Protein AF-A0A920G131-F1 (afdb_monomer)

pLDDT: mean 75.9, std 9.15, range [56.84, 90.5]

Sequence (101 aa):
MYTLVLVLISFVLGILDAMILGEAALSQLFTFGNVFSLATLVPSLSVSVRRLHDIDKSGWWLLITLTGVGILLIIYWACLASDEDENRYGAPVPADPCHRP

Structure (mmCIF, N/CA/C/O backbone):
data_AF-A0A920G131-F1
#
_entry.id   AF-A0A920G131-F1
#
loop_
_atom_site.group_PDB
_atom_site.id
_atom_site.type_symbol
_atom_site.label_atom_id
_atom_site.label_alt_id
_atom_site.label_comp_id
_atom_site.label_asym_id
_atom_site.label_entity_id
_atom_site.label_seq_id
_atom_site.pdbx_PDB_ins_code
_atom_site.Cartn_x
_atom_site.Cartn_y
_atom_site.Cartn_z
_atom_site.occupancy
_atom_site.B_iso_or_equiv
_atom_site.auth_seq_id
_atom_site.auth_comp_id
_atom_site.auth_asym_id
_atom_site.auth_atom_id
_atom_site.pdbx_PDB_model_num
ATOM 1 N N . MET A 1 1 ? -7.954 8.120 -1.318 1.00 66.19 1 MET A N 1
ATOM 2 C CA . MET A 1 1 ? -7.170 9.295 -1.774 1.00 66.19 1 MET A CA 1
ATOM 3 C C . MET A 1 1 ? -5.667 9.033 -1.773 1.00 66.19 1 MET A C 1
ATOM 5 O O . MET A 1 1 ? -5.075 9.149 -2.833 1.00 66.19 1 MET A O 1
ATOM 9 N N . TYR A 1 2 ? -5.059 8.618 -0.654 1.00 78.44 2 TYR A N 1
ATOM 10 C CA . TYR A 1 2 ? -3.620 8.296 -0.576 1.00 78.44 2 TYR A CA 1
ATOM 11 C C . TYR A 1 2 ? -3.155 7.227 -1.591 1.00 78.44 2 TYR A C 1
ATOM 13 O O . TYR A 1 2 ? -2.171 7.436 -2.290 1.00 78.44 2 TYR A O 1
ATOM 21 N N . THR A 1 3 ? -3.907 6.134 -1.761 1.00 77.56 3 THR A N 1
ATOM 22 C CA . THR A 1 3 ? -3.583 5.050 -2.713 1.00 77.56 3 THR A CA 1
ATOM 23 C C . THR A 1 3 ? -3.565 5.501 -4.175 1.00 77.56 3 THR A C 1
ATOM 25 O O . THR A 1 3 ? -2.693 5.096 -4.931 1.00 77.56 3 THR A O 1
ATOM 28 N N . LEU A 1 4 ? -4.489 6.381 -4.566 1.00 82.12 4 LEU A N 1
ATOM 29 C CA . LEU A 1 4 ? -4.559 6.934 -5.922 1.00 82.12 4 LEU A CA 1
ATOM 30 C C . LEU A 1 4 ? -3.324 7.783 -6.251 1.00 82.12 4 LEU A C 1
ATOM 32 O O . LEU A 1 4 ? -2.757 7.654 -7.331 1.00 82.12 4 LEU A O 1
ATOM 36 N N . VAL A 1 5 ? -2.877 8.606 -5.297 1.00 86.25 5 VAL A N 1
ATOM 37 C CA . VAL A 1 5 ? -1.656 9.412 -5.442 1.00 86.25 5 VAL A CA 1
ATOM 38 C C . VAL A 1 5 ? -0.427 8.514 -5.588 1.00 86.25 5 VAL A C 1
ATOM 40 O O . VAL A 1 5 ? 0.403 8.763 -6.459 1.00 86.25 5 VAL A O 1
ATOM 43 N N . LEU A 1 6 ? -0.332 7.439 -4.798 1.00 86.56 6 LEU A N 1
ATOM 44 C CA . LEU A 1 6 ? 0.758 6.470 -4.928 1.00 86.56 6 LEU A CA 1
ATOM 45 C C . LEU A 1 6 ? 0.781 5.798 -6.304 1.00 86.56 6 LEU A C 1
ATOM 47 O O . LEU A 1 6 ? 1.843 5.722 -6.908 1.00 86.56 6 LEU A O 1
ATOM 51 N N . VAL A 1 7 ? -0.376 5.373 -6.824 1.00 85.75 7 VAL A N 1
ATOM 52 C CA . VAL A 1 7 ? -0.474 4.739 -8.151 1.00 85.75 7 VAL A CA 1
ATOM 53 C C . VAL A 1 7 ? 0.014 5.678 -9.256 1.00 85.75 7 VAL A C 1
ATOM 55 O O . VAL A 1 7 ? 0.767 5.249 -10.128 1.00 85.75 7 VAL A O 1
ATOM 58 N N . LEU A 1 8 ? -0.360 6.961 -9.208 1.00 89.88 8 LEU A N 1
ATOM 59 C CA . LEU A 1 8 ? 0.106 7.948 -10.186 1.00 89.88 8 LEU A CA 1
ATOM 60 C C . LEU A 1 8 ? 1.625 8.151 -10.120 1.00 89.88 8 LEU A C 1
ATOM 62 O O . LEU A 1 8 ? 2.281 8.179 -11.159 1.00 89.88 8 LEU A O 1
ATOM 66 N N . ILE A 1 9 ? 2.195 8.253 -8.916 1.00 89.00 9 ILE A N 1
ATOM 67 C CA . ILE A 1 9 ? 3.645 8.409 -8.745 1.00 89.00 9 ILE A CA 1
ATOM 68 C C . ILE A 1 9 ? 4.385 7.154 -9.225 1.00 89.00 9 ILE A C 1
ATOM 70 O O . ILE A 1 9 ? 5.357 7.271 -9.966 1.00 89.00 9 ILE A O 1
ATOM 74 N N . SER A 1 10 ? 3.904 5.957 -8.876 1.00 87.38 10 SER A N 1
ATOM 75 C CA . SER A 1 10 ? 4.481 4.689 -9.335 1.00 87.38 10 SER A CA 1
ATOM 76 C C . SER A 1 10 ? 4.453 4.556 -10.858 1.00 87.38 10 SER A C 1
ATOM 78 O O . SER A 1 10 ? 5.419 4.072 -11.441 1.00 87.38 10 SER A O 1
ATOM 80 N N . PHE A 1 11 ? 3.385 5.021 -11.511 1.00 89.38 11 PHE A N 1
ATOM 81 C CA . PHE A 1 11 ? 3.288 5.019 -12.970 1.00 89.38 11 PHE A CA 1
ATOM 82 C C . PHE A 1 11 ? 4.343 5.926 -13.619 1.00 89.38 11 PHE A C 1
ATOM 84 O O . PHE A 1 11 ? 5.030 5.511 -14.550 1.00 89.38 11 PHE A O 1
ATOM 91 N N . VAL A 1 12 ? 4.525 7.142 -13.091 1.00 90.50 12 VAL A N 1
ATOM 92 C CA . VAL A 1 12 ? 5.549 8.079 -13.580 1.00 90.50 12 VAL A CA 1
ATOM 93 C C . VAL A 1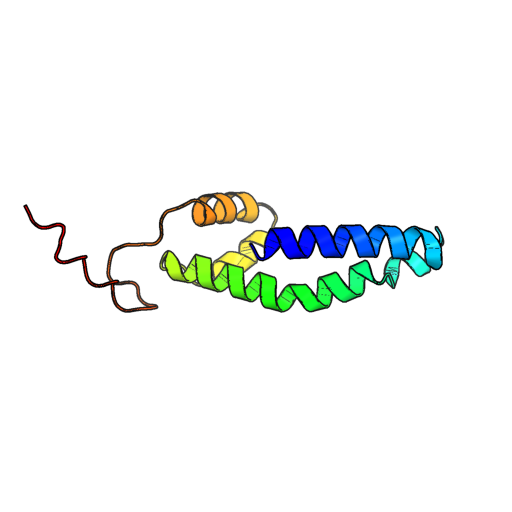 12 ? 6.958 7.529 -13.352 1.00 90.50 12 VAL A C 1
ATOM 95 O O . VAL A 1 12 ? 7.772 7.551 -14.272 1.00 90.50 12 VAL A O 1
ATOM 98 N N . LEU A 1 13 ? 7.242 6.997 -12.160 1.00 88.31 13 LEU A N 1
ATOM 99 C CA . LEU A 1 13 ? 8.541 6.395 -11.845 1.00 88.31 13 LEU A CA 1
ATOM 100 C C . LEU A 1 13 ? 8.858 5.205 -12.754 1.00 88.31 13 LEU A C 1
ATOM 102 O O . LEU A 1 13 ? 9.978 5.115 -13.240 1.00 88.31 13 LEU A O 1
ATOM 106 N N . GLY A 1 14 ? 7.870 4.358 -13.063 1.00 85.88 14 GLY A N 1
ATOM 107 C CA . GLY A 1 14 ? 8.049 3.234 -13.984 1.00 85.88 14 GLY A CA 1
ATOM 108 C C . GLY A 1 14 ? 8.427 3.667 -15.404 1.00 85.88 14 GLY A C 1
ATOM 109 O O . GLY A 1 14 ? 9.296 3.054 -16.020 1.00 85.88 14 GLY A O 1
ATOM 110 N N . ILE A 1 15 ? 7.834 4.755 -15.912 1.00 87.88 15 ILE A N 1
ATOM 111 C CA . ILE A 1 15 ? 8.216 5.327 -17.214 1.00 87.88 15 ILE A CA 1
ATOM 112 C 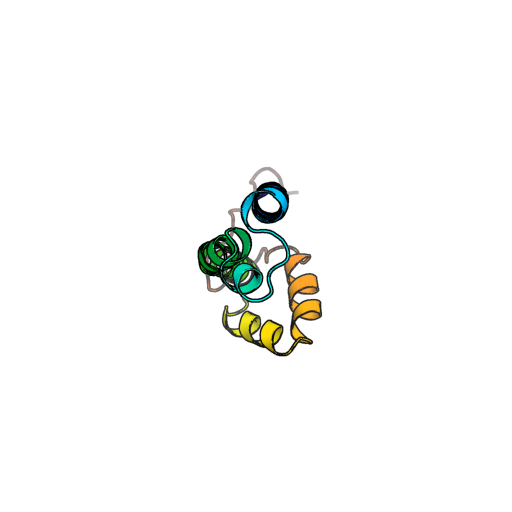C . ILE A 1 15 ? 9.651 5.867 -17.159 1.00 87.88 15 ILE A C 1
ATOM 114 O O . ILE A 1 15 ? 10.440 5.605 -18.064 1.00 87.88 15 ILE A O 1
ATOM 118 N N . LEU A 1 16 ? 10.008 6.596 -16.098 1.00 87.44 16 LEU A N 1
ATOM 119 C CA . LEU A 1 16 ? 11.354 7.153 -15.933 1.00 87.44 16 LEU A CA 1
ATOM 120 C C . LEU A 1 16 ? 12.421 6.058 -15.818 1.00 87.44 16 LEU A C 1
ATOM 122 O O . LEU A 1 16 ? 13.457 6.158 -16.473 1.00 87.44 16 LEU A O 1
ATOM 126 N N . ASP A 1 17 ? 12.158 5.003 -15.046 1.00 85.50 17 ASP A N 1
ATOM 127 C CA . ASP A 1 17 ? 13.050 3.849 -14.921 1.00 85.50 17 ASP A CA 1
ATOM 128 C C . ASP A 1 17 ? 13.260 3.170 -16.288 1.00 85.50 17 ASP A C 1
ATOM 130 O O . ASP A 1 17 ? 14.402 2.919 -16.680 1.00 85.50 17 ASP A O 1
ATOM 134 N N . ALA A 1 18 ? 12.190 2.965 -17.068 1.00 82.06 18 ALA A N 1
ATOM 135 C CA . ALA A 1 18 ? 12.278 2.377 -18.406 1.00 82.06 18 ALA A CA 1
ATOM 136 C C . ALA A 1 18 ? 13.070 3.248 -19.401 1.00 82.06 18 ALA A C 1
ATOM 138 O O . ALA A 1 18 ? 13.784 2.717 -20.251 1.00 82.06 18 ALA A O 1
ATOM 139 N N . MET A 1 19 ? 12.973 4.580 -19.299 1.00 84.25 19 MET A N 1
ATOM 140 C CA . MET A 1 19 ? 13.686 5.499 -20.196 1.00 84.25 19 MET A CA 1
ATOM 141 C C . MET A 1 19 ? 15.152 5.741 -19.808 1.00 84.25 19 MET A C 1
ATOM 143 O O . MET A 1 19 ? 15.966 6.006 -20.690 1.00 84.25 19 MET A O 1
ATOM 147 N N . ILE A 1 20 ? 15.496 5.688 -18.516 1.00 82.88 20 ILE A N 1
ATOM 148 C CA . ILE A 1 20 ? 16.818 6.096 -18.003 1.00 82.88 20 ILE A CA 1
ATOM 149 C C . ILE A 1 20 ? 17.724 4.894 -17.705 1.00 82.88 20 ILE A C 1
ATOM 151 O O . ILE A 1 20 ? 18.911 4.933 -18.025 1.00 82.88 20 ILE A O 1
ATOM 155 N N . LEU A 1 21 ? 17.195 3.846 -17.065 1.00 76.31 21 LEU A N 1
ATOM 156 C CA . LEU A 1 21 ? 17.997 2.768 -16.467 1.00 76.31 21 LEU A CA 1
ATOM 157 C C . LEU A 1 21 ? 18.144 1.527 -17.363 1.00 76.31 21 LEU A C 1
ATOM 159 O O . LEU A 1 21 ? 19.084 0.754 -17.165 1.00 76.31 21 LEU A O 1
ATOM 163 N N . GLY A 1 22 ? 17.269 1.351 -18.359 1.00 70.62 22 GLY A N 1
ATOM 164 C CA . GLY A 1 22 ? 17.304 0.227 -19.303 1.00 70.62 22 GLY A CA 1
ATOM 165 C C . GLY A 1 22 ? 17.082 -1.158 -18.664 1.00 70.62 22 GLY A C 1
ATOM 166 O O . GLY A 1 22 ? 17.037 -1.315 -17.447 1.00 70.62 22 GLY A O 1
ATOM 167 N N . GLU A 1 23 ? 16.960 -2.192 -19.500 1.00 72.06 23 GLU A N 1
ATOM 168 C CA . GLU A 1 23 ? 16.574 -3.572 -19.127 1.00 72.06 23 GLU A CA 1
ATOM 169 C C . GLU A 1 23 ? 17.725 -4.411 -18.513 1.00 72.06 23 GLU A C 1
ATOM 171 O O . GLU A 1 23 ? 17.788 -5.630 -18.678 1.00 72.06 23 GLU A O 1
ATOM 176 N N . ALA A 1 24 ? 18.698 -3.791 -17.841 1.00 73.94 24 ALA A N 1
ATOM 177 C CA . ALA A 1 24 ? 19.786 -4.545 -17.222 1.00 73.94 24 ALA A CA 1
ATOM 178 C C . ALA A 1 24 ? 19.327 -5.184 -15.896 1.00 73.94 24 ALA A C 1
ATOM 180 O O . ALA A 1 24 ? 18.757 -4.535 -15.023 1.00 73.94 24 ALA A O 1
ATOM 181 N N . ALA A 1 25 ? 19.641 -6.464 -15.682 1.00 67.12 25 ALA A N 1
ATOM 182 C CA . ALA A 1 25 ? 19.204 -7.186 -14.479 1.00 67.12 25 ALA A CA 1
ATOM 183 C C . ALA A 1 25 ? 19.690 -6.544 -13.158 1.00 67.12 25 ALA A C 1
ATOM 185 O O . ALA A 1 25 ? 19.012 -6.621 -12.137 1.00 67.12 25 ALA A O 1
ATOM 186 N N . LEU A 1 26 ? 20.853 -5.878 -13.169 1.00 69.19 26 LEU A N 1
ATOM 187 C CA . LEU A 1 26 ? 21.384 -5.168 -11.998 1.00 69.19 26 LEU A CA 1
ATOM 188 C C . LEU A 1 26 ? 20.706 -3.809 -11.760 1.00 69.19 26 LEU A C 1
ATOM 190 O O . LEU A 1 26 ? 20.610 -3.387 -10.607 1.00 69.19 26 LEU A O 1
ATOM 194 N N . SER A 1 27 ? 20.216 -3.133 -12.807 1.00 70.75 27 SER A N 1
ATOM 195 C CA . SER A 1 27 ? 19.506 -1.855 -12.657 1.00 70.75 27 SER A CA 1
ATOM 196 C C . SER A 1 27 ? 18.090 -2.051 -12.109 1.00 70.75 27 SER A C 1
ATOM 198 O O . SER A 1 27 ? 17.611 -1.190 -11.377 1.00 70.75 27 SER A O 1
ATOM 200 N N . GLN A 1 28 ? 17.468 -3.215 -12.342 1.00 70.12 28 GLN A N 1
ATOM 201 C CA . GLN A 1 28 ? 16.139 -3.560 -11.813 1.00 70.12 28 GLN A CA 1
ATOM 202 C C . GLN A 1 28 ? 16.049 -3.613 -10.279 1.00 70.12 28 GLN A C 1
ATOM 204 O O . GLN A 1 28 ? 14.970 -3.408 -9.723 1.00 70.12 28 GLN A O 1
ATOM 209 N N . LEU A 1 29 ? 17.156 -3.862 -9.572 1.00 71.38 29 LEU A N 1
ATOM 210 C CA . LEU A 1 29 ? 17.149 -3.895 -8.105 1.00 71.38 29 LEU A CA 1
ATOM 211 C C . LEU A 1 29 ? 17.173 -2.489 -7.483 1.00 71.38 29 LEU A C 1
ATOM 213 O O . LEU A 1 29 ? 16.557 -2.281 -6.438 1.00 71.38 29 LEU A O 1
ATOM 217 N N . PHE A 1 30 ? 17.817 -1.516 -8.134 1.00 75.31 30 PHE A N 1
ATOM 218 C CA . PHE A 1 30 ? 18.025 -0.152 -7.621 1.00 75.31 30 PHE A CA 1
ATOM 219 C C . PHE A 1 30 ? 17.197 0.911 -8.355 1.00 75.31 30 PHE A C 1
ATOM 221 O O . PHE A 1 30 ? 17.589 2.075 -8.428 1.00 75.31 30 PHE A O 1
ATOM 228 N N . THR A 1 31 ? 16.046 0.522 -8.895 1.00 83.12 31 THR A N 1
ATOM 229 C CA . THR A 1 31 ? 15.132 1.442 -9.575 1.00 83.12 31 THR A CA 1
ATOM 230 C C . THR A 1 31 ? 14.583 2.507 -8.631 1.00 83.12 31 THR A C 1
ATOM 232 O O . THR A 1 31 ? 14.436 2.290 -7.419 1.00 83.12 31 THR A O 1
ATOM 235 N N . PHE A 1 32 ? 14.226 3.666 -9.187 1.00 82.56 32 PHE A N 1
ATOM 236 C CA . PHE A 1 32 ? 13.591 4.727 -8.410 1.00 82.56 32 PHE A CA 1
ATOM 237 C C . PHE A 1 32 ? 12.252 4.256 -7.828 1.00 82.56 32 PHE A C 1
ATOM 239 O O . PHE A 1 32 ? 11.913 4.611 -6.695 1.00 82.56 32 PHE A O 1
ATOM 246 N N . GLY A 1 33 ? 11.530 3.393 -8.553 1.00 84.69 33 GLY A N 1
ATOM 247 C CA . GLY A 1 33 ? 10.319 2.738 -8.064 1.00 84.69 33 GLY A CA 1
ATOM 248 C C . GLY A 1 33 ? 10.525 1.932 -6.774 1.00 84.69 33 GLY A C 1
ATOM 249 O O . GLY A 1 33 ? 9.735 2.076 -5.838 1.00 84.69 33 GLY A O 1
ATOM 250 N N . ASN A 1 34 ? 11.599 1.142 -6.668 1.00 83.69 34 ASN A N 1
ATOM 251 C CA . ASN A 1 34 ? 11.859 0.333 -5.471 1.00 83.69 34 ASN A CA 1
ATOM 252 C C . ASN A 1 34 ? 12.155 1.210 -4.251 1.00 83.69 34 ASN A C 1
ATOM 254 O O . ASN A 1 34 ? 11.567 1.013 -3.187 1.00 83.69 34 ASN A O 1
ATOM 258 N N . VAL A 1 35 ? 13.012 2.222 -4.403 1.00 85.81 35 VAL A N 1
ATOM 259 C CA . VAL A 1 35 ? 13.340 3.152 -3.308 1.00 85.81 35 VAL A CA 1
ATOM 260 C C . VAL A 1 35 ? 12.087 3.889 -2.829 1.00 85.81 35 VAL A C 1
ATOM 262 O O . VAL A 1 35 ? 11.844 4.003 -1.624 1.00 85.81 35 VAL A O 1
ATOM 265 N N . PHE A 1 36 ? 11.246 4.333 -3.764 1.00 86.94 36 PHE A N 1
ATOM 266 C CA . PHE A 1 36 ? 9.968 4.961 -3.447 1.00 86.94 36 PHE A CA 1
ATOM 267 C C . PHE A 1 36 ? 9.001 4.003 -2.734 1.00 86.94 36 PHE A C 1
ATOM 269 O O . PHE A 1 36 ? 8.332 4.395 -1.773 1.00 86.94 36 PHE A O 1
ATOM 276 N N . SER A 1 37 ? 8.954 2.732 -3.140 1.00 84.31 37 SER A N 1
ATOM 277 C CA . SER A 1 37 ? 8.148 1.709 -2.467 1.00 84.31 37 SER A CA 1
ATOM 278 C C . SER A 1 37 ? 8.581 1.504 -1.013 1.00 84.31 37 SER A C 1
ATOM 280 O O . SER A 1 37 ? 7.729 1.359 -0.139 1.00 84.31 37 SER A O 1
ATOM 282 N N . LEU A 1 38 ? 9.886 1.526 -0.720 1.00 85.94 38 LEU A N 1
ATOM 283 C CA . LEU A 1 38 ? 10.378 1.426 0.658 1.00 85.94 38 LEU A CA 1
ATOM 284 C C . LEU A 1 38 ? 10.017 2.669 1.481 1.00 85.94 38 LEU A C 1
ATOM 286 O O . LEU A 1 38 ? 9.580 2.544 2.624 1.00 85.94 38 LEU A O 1
ATOM 290 N N . ALA A 1 39 ? 10.146 3.867 0.904 1.00 86.75 39 ALA A N 1
ATOM 291 C CA . ALA A 1 39 ? 9.780 5.109 1.586 1.00 86.75 39 ALA A CA 1
ATOM 292 C C . ALA A 1 39 ? 8.276 5.174 1.913 1.00 86.75 39 ALA A C 1
ATOM 294 O O . ALA A 1 39 ? 7.876 5.703 2.951 1.00 86.75 39 ALA A O 1
ATOM 295 N N . 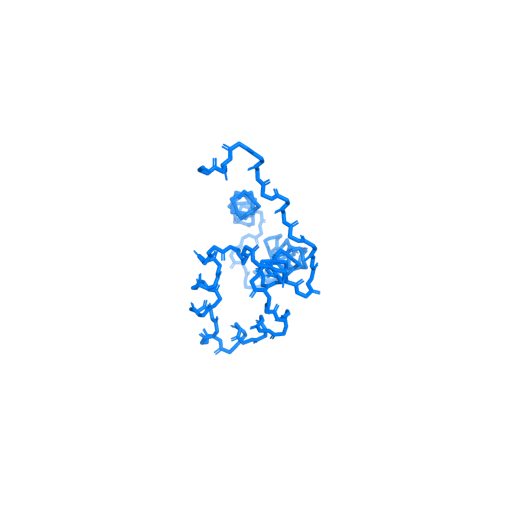THR A 1 40 ? 7.435 4.609 1.046 1.00 85.69 40 THR A N 1
ATOM 296 C CA . THR A 1 40 ? 5.974 4.585 1.217 1.00 85.69 40 THR A CA 1
ATOM 297 C C . THR A 1 40 ? 5.472 3.406 2.054 1.00 85.69 40 THR A C 1
ATOM 299 O O . THR A 1 40 ? 4.321 3.411 2.500 1.00 85.69 40 THR A O 1
ATOM 302 N N . LEU A 1 41 ? 6.336 2.436 2.366 1.00 85.81 41 LEU A N 1
ATOM 303 C CA . LEU A 1 41 ? 6.016 1.291 3.219 1.00 85.81 41 LEU A CA 1
ATOM 304 C C . LEU A 1 41 ? 5.576 1.724 4.627 1.00 85.81 41 LEU A C 1
ATOM 306 O O . LEU A 1 41 ? 4.557 1.271 5.137 1.00 85.81 41 LEU A O 1
ATOM 310 N N . VAL A 1 42 ? 6.303 2.650 5.254 1.00 87.62 42 VAL A N 1
ATOM 311 C CA . VAL A 1 42 ? 5.976 3.131 6.609 1.00 87.62 42 VAL A CA 1
ATOM 312 C C . VAL A 1 42 ? 4.613 3.843 6.661 1.00 87.62 42 VAL A C 1
ATOM 314 O O . VAL A 1 42 ? 3.775 3.464 7.484 1.00 87.62 42 VAL A O 1
ATOM 317 N N . PRO A 1 43 ? 4.326 4.843 5.802 1.00 83.62 43 PRO A N 1
ATOM 318 C CA . PRO A 1 43 ? 3.020 5.497 5.815 1.00 83.62 43 PRO A CA 1
ATOM 319 C C . PRO A 1 43 ? 1.869 4.571 5.392 1.00 83.62 43 PRO A C 1
ATOM 321 O O . PRO A 1 43 ? 0.784 4.684 5.960 1.00 83.62 43 PRO A O 1
ATOM 324 N N . SER A 1 44 ? 2.081 3.617 4.478 1.00 82.38 44 SER A N 1
ATOM 325 C CA . SER A 1 44 ? 1.041 2.641 4.111 1.00 82.38 44 SER A CA 1
ATOM 326 C C . SER A 1 44 ? 0.691 1.688 5.261 1.00 82.38 44 SER A C 1
ATOM 328 O O . SER A 1 44 ? -0.494 1.446 5.518 1.00 82.38 44 SER A O 1
ATOM 330 N N . LEU A 1 45 ? 1.688 1.225 6.022 1.00 84.62 45 LEU A N 1
ATOM 331 C CA . LEU A 1 45 ? 1.463 0.469 7.256 1.00 84.62 45 LEU A CA 1
ATOM 332 C C . LEU A 1 45 ? 0.725 1.312 8.303 1.00 84.62 45 LEU A C 1
ATOM 334 O O . LEU A 1 45 ? -0.250 0.842 8.882 1.00 84.62 45 LEU A O 1
ATOM 338 N N . SER A 1 46 ? 1.126 2.570 8.497 1.00 84.62 46 SER A N 1
ATOM 339 C CA . SER A 1 46 ? 0.490 3.487 9.455 1.00 84.62 46 SER A CA 1
ATOM 340 C C . SER A 1 46 ? -1.003 3.705 9.168 1.00 84.62 46 SER A C 1
ATOM 342 O O . SER A 1 46 ? -1.840 3.586 10.065 1.00 84.62 46 SER A O 1
ATOM 344 N N . VAL A 1 47 ? -1.369 3.943 7.901 1.00 83.81 47 VAL A N 1
ATOM 345 C CA . VAL A 1 47 ? -2.778 4.081 7.489 1.00 83.81 47 VAL A CA 1
ATOM 346 C C . VAL A 1 47 ? -3.555 2.786 7.730 1.00 83.81 47 VAL A C 1
ATOM 348 O O . VAL A 1 47 ? -4.683 2.830 8.220 1.00 83.81 47 VAL A O 1
ATOM 351 N N . SER A 1 48 ? -2.951 1.639 7.424 1.00 81.62 48 SER A N 1
ATOM 352 C CA . SER A 1 48 ? -3.594 0.337 7.612 1.00 81.62 48 SER A CA 1
ATOM 353 C C . SER A 1 48 ? -3.833 0.030 9.094 1.00 81.62 48 SER A C 1
ATOM 355 O O . SER A 1 48 ? -4.914 -0.428 9.455 1.00 81.62 48 SER A O 1
ATOM 357 N N . VAL A 1 49 ? -2.866 0.339 9.970 1.00 82.75 49 VAL A N 1
ATOM 358 C CA . VAL A 1 49 ? -3.008 0.191 11.430 1.00 82.75 49 VAL A CA 1
ATOM 359 C C . VAL A 1 49 ? -4.126 1.086 11.951 1.00 82.75 49 VAL A C 1
ATOM 361 O O . VAL A 1 49 ? -4.932 0.630 12.754 1.00 82.75 49 VAL A O 1
ATOM 364 N N . ARG A 1 50 ? -4.221 2.332 11.467 1.00 82.38 50 ARG A N 1
ATOM 365 C CA . ARG A 1 50 ? -5.312 3.236 11.846 1.00 82.38 50 ARG A CA 1
ATOM 366 C C . ARG A 1 50 ? -6.674 2.631 11.511 1.00 82.38 50 ARG A C 1
ATOM 368 O O . ARG A 1 50 ? -7.498 2.530 12.404 1.00 82.38 50 ARG A O 1
ATOM 375 N N . ARG A 1 51 ? -6.870 2.151 10.277 1.00 78.69 51 ARG A N 1
ATOM 376 C CA . ARG A 1 51 ? -8.128 1.502 9.852 1.00 78.69 51 ARG A CA 1
ATOM 377 C C . ARG A 1 51 ? -8.486 0.283 10.683 1.00 78.69 51 ARG A C 1
ATOM 379 O O . ARG A 1 51 ? -9.652 0.068 10.975 1.00 78.69 51 ARG A O 1
ATOM 386 N N . LEU A 1 52 ? -7.483 -0.483 11.081 1.00 80.12 52 LEU A N 1
ATOM 387 C CA . LEU A 1 52 ? -7.663 -1.644 11.936 1.00 80.12 52 LEU A CA 1
ATOM 388 C C . LEU A 1 52 ? -8.031 -1.234 13.374 1.00 80.12 52 LEU A C 1
ATOM 390 O O . LEU A 1 52 ? -8.880 -1.866 13.991 1.00 80.12 52 LEU A O 1
ATOM 394 N 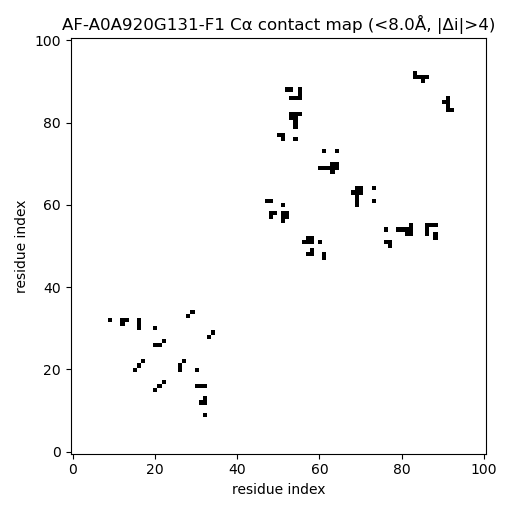N . HIS A 1 53 ? -7.466 -0.136 13.880 1.00 79.12 53 HIS A N 1
ATOM 395 C CA . HIS A 1 53 ? -7.869 0.448 15.162 1.00 79.12 53 HIS A CA 1
ATOM 396 C C . HIS A 1 53 ? -9.290 1.028 15.125 1.00 79.12 53 HIS A C 1
ATOM 398 O O . HIS A 1 53 ? -9.984 0.962 16.133 1.00 79.12 53 HIS A O 1
ATOM 404 N N . ASP A 1 54 ? -9.743 1.553 13.983 1.00 70.62 54 ASP A N 1
ATOM 405 C CA . ASP A 1 54 ? -11.101 2.098 13.834 1.00 70.62 54 ASP A CA 1
ATOM 406 C C . ASP A 1 54 ? -12.202 1.013 13.945 1.00 70.62 54 ASP A C 1
ATOM 408 O O . ASP A 1 54 ? -13.353 1.329 14.235 1.00 70.62 54 ASP A O 1
ATOM 412 N N . ILE A 1 55 ? -11.850 -0.267 13.768 1.00 74.12 55 ILE A N 1
ATOM 413 C CA . ILE A 1 55 ? -12.732 -1.439 13.957 1.00 74.12 55 ILE A CA 1
ATOM 414 C C . ILE A 1 55 ? -12.396 -2.233 15.237 1.00 74.12 55 ILE A C 1
ATOM 416 O O . ILE A 1 55 ? -12.618 -3.444 15.309 1.00 74.12 55 ILE A O 1
ATOM 420 N N . ASP A 1 56 ? -11.764 -1.570 16.209 1.00 74.56 56 ASP A N 1
ATOM 421 C CA . ASP A 1 56 ? -11.340 -2.126 17.503 1.00 74.56 56 ASP A CA 1
ATOM 422 C C . ASP A 1 56 ? -10.448 -3.387 17.401 1.00 74.56 56 ASP A C 1
ATOM 424 O O . ASP A 1 56 ? -10.435 -4.270 18.263 1.00 74.56 56 ASP A O 1
ATOM 428 N N . LYS A 1 57 ? -9.655 -3.506 16.326 1.00 78.50 57 LYS A N 1
ATOM 429 C CA . LYS A 1 57 ? -8.674 -4.588 16.146 1.00 78.50 57 LYS A CA 1
ATOM 430 C C . LYS A 1 57 ? -7.256 -4.081 16.358 1.00 78.50 57 LYS A C 1
ATOM 432 O O . LYS A 1 57 ? -6.892 -2.983 15.961 1.00 78.50 57 LYS A O 1
ATOM 437 N N . SER A 1 58 ? -6.402 -4.916 16.947 1.00 80.44 58 SER A N 1
ATOM 438 C CA . SER A 1 58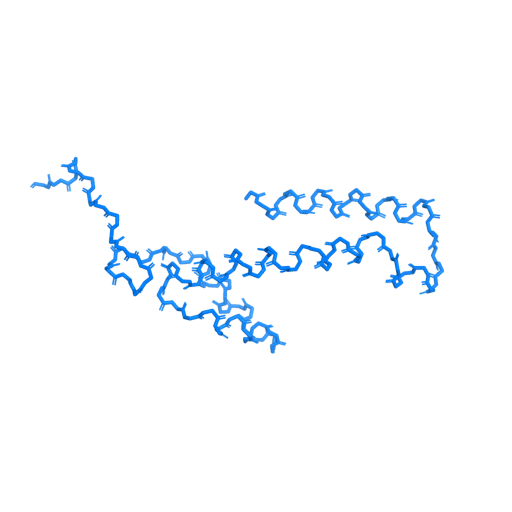 ? -4.998 -4.561 17.167 1.00 80.44 58 SER A CA 1
ATOM 439 C C . SER A 1 58 ? -4.204 -4.539 15.856 1.00 80.44 58 SER A C 1
ATOM 441 O O . SER A 1 58 ? -4.369 -5.416 15.011 1.00 80.44 58 SER A O 1
ATOM 443 N N . GLY A 1 59 ? -3.256 -3.605 15.714 1.00 75.38 59 GLY A N 1
ATOM 444 C CA . GLY A 1 59 ? -2.367 -3.518 14.543 1.00 75.38 59 GLY A CA 1
ATOM 445 C C . GLY A 1 59 ? -1.585 -4.802 14.212 1.00 75.38 59 GLY A C 1
ATOM 446 O O . GLY A 1 59 ? -1.132 -4.975 13.086 1.00 75.38 59 GLY A O 1
ATOM 447 N N . TRP A 1 60 ? -1.479 -5.743 15.154 1.00 79.25 60 TRP A N 1
ATOM 448 C CA . TRP A 1 60 ? -0.851 -7.053 14.961 1.00 79.25 60 TRP A CA 1
ATOM 449 C C . TRP A 1 60 ? -1.558 -7.932 13.922 1.00 79.25 60 TRP A C 1
ATOM 451 O O . TRP A 1 60 ? -0.905 -8.776 13.310 1.00 79.25 60 TRP A O 1
ATOM 461 N N . TRP A 1 61 ? -2.849 -7.708 13.651 1.00 78.12 61 TRP A N 1
ATOM 462 C CA . TRP A 1 61 ? -3.552 -8.449 12.599 1.00 78.12 61 TRP A CA 1
ATOM 463 C C . TRP A 1 61 ? -3.005 -8.159 11.195 1.00 78.12 61 TRP A C 1
ATOM 465 O O . TRP A 1 61 ? -3.132 -9.006 10.311 1.00 78.12 61 TRP A O 1
ATOM 475 N N . LEU A 1 62 ? -2.311 -7.030 10.991 1.00 77.81 62 LEU A N 1
ATOM 476 C CA . LEU A 1 62 ? -1.618 -6.763 9.729 1.00 77.81 62 LEU A CA 1
ATOM 477 C C . LEU A 1 62 ? -0.504 -7.764 9.442 1.00 77.81 62 LEU A C 1
ATOM 479 O O . LEU A 1 62 ? -0.263 -8.048 8.276 1.00 77.81 62 LEU A O 1
ATOM 483 N N . LEU A 1 63 ? 0.135 -8.370 10.446 1.00 80.19 63 LEU A N 1
ATOM 484 C CA . LEU A 1 63 ? 1.176 -9.375 10.195 1.00 80.19 63 LEU A CA 1
ATOM 485 C C . LEU A 1 63 ? 0.635 -10.632 9.505 1.00 80.19 63 LEU A C 1
ATOM 487 O O . LEU A 1 63 ? 1.379 -11.324 8.818 1.00 80.19 63 LEU A O 1
ATOM 491 N N . ILE A 1 64 ? -0.667 -10.900 9.613 1.00 79.31 64 ILE A N 1
ATOM 492 C CA . ILE A 1 64 ? -1.312 -12.026 8.928 1.00 79.31 64 ILE A CA 1
ATOM 493 C C . ILE A 1 64 ? -1.410 -11.752 7.417 1.00 79.31 64 ILE A C 1
ATOM 495 O O . ILE A 1 64 ? -1.503 -12.680 6.621 1.00 79.31 64 ILE A O 1
ATOM 499 N N . THR A 1 65 ? -1.310 -10.497 6.963 1.00 75.19 65 THR A N 1
ATOM 500 C CA . THR A 1 65 ? -1.180 -10.219 5.519 1.00 75.19 65 THR A CA 1
ATOM 501 C C . THR A 1 65 ? 0.118 -10.776 4.934 1.00 75.19 65 THR A C 1
ATOM 503 O O . THR A 1 65 ? 0.129 -11.177 3.773 1.00 75.19 65 THR A O 1
ATOM 506 N N . LEU A 1 66 ? 1.178 -10.903 5.743 1.00 72.75 66 LEU A N 1
ATOM 507 C CA . LEU A 1 66 ? 2.465 -11.447 5.308 1.00 72.75 66 LEU A CA 1
ATOM 508 C C . LEU A 1 66 ? 2.389 -12.949 4.991 1.00 72.75 66 LEU A C 1
ATOM 510 O O . LEU A 1 66 ? 3.170 -13.448 4.187 1.00 72.75 66 LEU A O 1
ATOM 514 N N . THR A 1 67 ? 1.424 -13.671 5.572 1.00 77.12 67 THR A N 1
ATOM 515 C CA . THR A 1 67 ? 1.179 -15.091 5.266 1.00 77.12 67 THR A CA 1
ATOM 516 C C . THR A 1 67 ? 0.317 -15.286 4.010 1.00 77.12 67 THR A C 1
ATOM 518 O O . THR A 1 67 ? -0.027 -16.417 3.670 1.00 77.12 67 THR A O 1
ATOM 521 N N . GLY A 1 68 ? -0.060 -14.203 3.316 1.00 67.81 68 GLY A N 1
ATOM 522 C CA . GLY A 1 68 ? -0.870 -14.202 2.092 1.00 67.81 68 GLY A CA 1
ATOM 523 C C . GLY A 1 68 ? -2.371 -14.407 2.329 1.00 67.81 68 GLY A C 1
ATOM 524 O O . GLY A 1 68 ? -3.193 -13.754 1.690 1.00 67.81 68 GLY A O 1
ATOM 525 N N . VAL A 1 69 ? -2.751 -15.241 3.300 1.00 72.31 69 VAL A N 1
ATOM 526 C CA . VAL A 1 69 ? -4.160 -15.542 3.627 1.00 72.31 69 VAL A CA 1
ATOM 527 C C . VAL A 1 69 ? -4.861 -14.361 4.315 1.00 72.31 69 VAL A C 1
ATOM 529 O O . VAL A 1 69 ? -6.056 -14.144 4.117 1.00 72.31 69 VAL A O 1
ATOM 532 N N . GLY A 1 70 ? -4.129 -13.542 5.079 1.00 69.69 70 GLY A N 1
ATOM 533 C CA . GLY A 1 70 ? -4.700 -12.392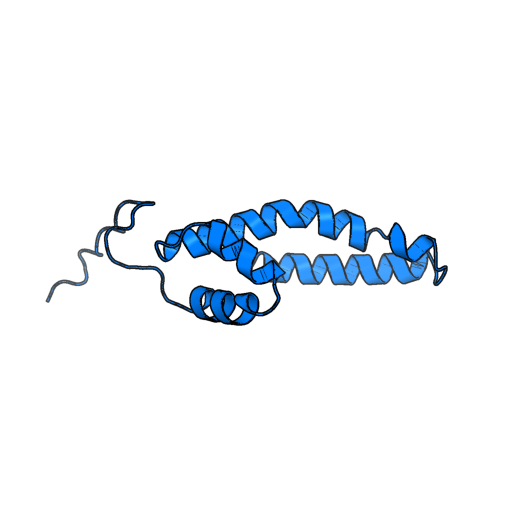 5.791 1.00 69.69 70 GLY A CA 1
ATOM 534 C C . GLY A 1 70 ? -5.129 -11.226 4.904 1.00 69.69 70 GLY A C 1
ATOM 535 O O . GLY A 1 70 ? -5.832 -10.341 5.384 1.00 69.69 70 GLY A O 1
ATOM 536 N N . ILE A 1 71 ? -4.747 -11.214 3.621 1.00 74.12 71 ILE A N 1
ATOM 537 C CA . ILE A 1 71 ? -5.107 -10.135 2.688 1.00 74.12 71 ILE A CA 1
ATOM 538 C C . ILE A 1 71 ? -6.625 -10.072 2.493 1.00 74.12 71 ILE A C 1
ATOM 540 O O . ILE A 1 71 ? -7.203 -8.994 2.587 1.00 74.12 71 ILE A O 1
ATOM 544 N N . LEU A 1 72 ? -7.291 -11.215 2.297 1.00 74.38 72 LEU A N 1
ATOM 545 C CA . LEU A 1 72 ? -8.749 -11.260 2.120 1.00 74.38 72 LEU A CA 1
ATOM 546 C C . LEU A 1 72 ? -9.498 -10.802 3.379 1.00 74.38 72 LEU A C 1
ATOM 548 O O . LEU A 1 72 ? -10.489 -10.082 3.279 1.00 74.38 72 LEU A O 1
ATOM 552 N N . LEU A 1 73 ? -8.993 -11.169 4.559 1.00 74.62 73 LEU A N 1
ATOM 553 C CA . LEU A 1 73 ? -9.554 -10.762 5.849 1.00 74.62 73 LEU A CA 1
ATOM 554 C C . LEU A 1 73 ? -9.430 -9.247 6.068 1.00 74.62 73 LEU A C 1
ATOM 556 O O . LEU A 1 73 ? -10.378 -8.597 6.496 1.00 74.62 73 LEU A O 1
ATOM 560 N N . ILE A 1 74 ? -8.271 -8.675 5.739 1.00 74.06 74 ILE A N 1
ATOM 561 C CA . ILE A 1 74 ? -8.008 -7.240 5.889 1.00 74.06 74 ILE A CA 1
ATOM 562 C C . ILE A 1 74 ? -8.796 -6.431 4.862 1.00 74.06 74 ILE A C 1
ATOM 564 O O . ILE A 1 74 ? -9.287 -5.365 5.207 1.00 74.06 74 ILE A O 1
ATOM 568 N N . ILE A 1 75 ? -8.978 -6.933 3.635 1.00 74.12 75 ILE A N 1
ATOM 569 C CA . ILE A 1 75 ? -9.864 -6.298 2.648 1.00 74.12 75 ILE A CA 1
ATOM 570 C C . ILE A 1 75 ? -11.307 -6.299 3.158 1.00 74.12 75 ILE A C 1
ATOM 572 O O . ILE A 1 75 ? -11.960 -5.260 3.119 1.00 74.12 75 ILE A O 1
ATOM 576 N N . TYR A 1 76 ? -11.787 -7.429 3.688 1.00 78.44 76 TYR A N 1
ATOM 577 C CA . TYR A 1 76 ? -13.121 -7.514 4.285 1.00 78.44 76 TYR A CA 1
ATOM 578 C C . TYR A 1 76 ? -13.304 -6.487 5.412 1.00 78.44 76 TYR A C 1
ATOM 580 O O . TYR A 1 76 ? -14.277 -5.738 5.421 1.00 78.44 76 TYR A O 1
ATOM 588 N N . TRP A 1 77 ? -12.331 -6.387 6.317 1.00 72.75 77 TRP A N 1
ATOM 589 C CA . TRP A 1 77 ? -12.331 -5.406 7.400 1.00 72.75 77 TRP A CA 1
ATOM 59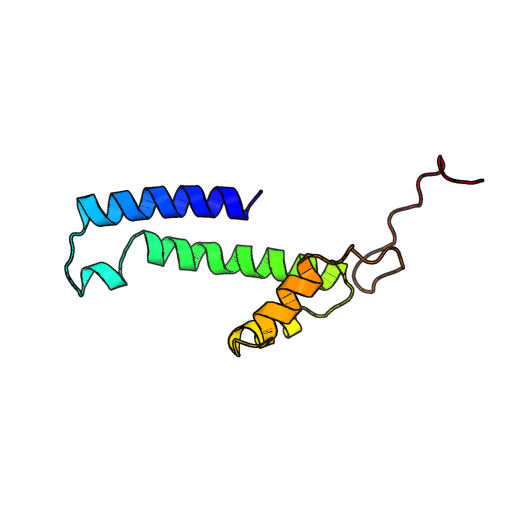0 C C . TRP A 1 77 ? -12.158 -3.957 6.942 1.00 72.75 77 TRP A C 1
ATOM 592 O O . TRP A 1 77 ? -12.745 -3.062 7.536 1.00 72.75 77 TRP A O 1
ATOM 602 N N . ALA A 1 78 ? -11.416 -3.712 5.864 1.00 70.50 78 ALA A N 1
ATOM 603 C CA . ALA A 1 78 ? -11.267 -2.384 5.275 1.00 70.50 78 ALA A CA 1
ATOM 604 C C . ALA A 1 78 ? -12.551 -1.892 4.586 1.00 70.50 78 ALA A C 1
ATOM 606 O O . ALA A 1 78 ? -12.720 -0.686 4.408 1.00 70.50 78 ALA A O 1
ATOM 607 N N . CYS A 1 79 ? -13.438 -2.811 4.192 1.00 75.06 79 CYS A N 1
ATOM 608 C CA . CYS A 1 79 ? -14.765 -2.509 3.659 1.00 75.06 79 CYS A CA 1
ATOM 609 C C . CYS A 1 79 ? -15.855 -2.444 4.738 1.00 75.06 79 CYS A C 1
ATOM 611 O O . CYS A 1 79 ? -16.977 -2.044 4.424 1.00 75.06 79 CYS A O 1
ATOM 613 N N . LEU A 1 80 ? -15.554 -2.834 5.980 1.00 72.75 80 LEU A N 1
ATOM 614 C CA . LEU A 1 80 ? -16.491 -2.721 7.090 1.00 72.75 80 LEU A CA 1
ATOM 615 C C . LEU A 1 80 ? -16.634 -1.255 7.513 1.00 72.75 80 LEU A C 1
ATOM 617 O O . LEU A 1 80 ? -15.681 -0.475 7.451 1.00 72.75 80 LEU A O 1
ATOM 621 N N . ALA A 1 81 ? -17.836 -0.888 7.955 1.00 65.38 81 ALA A N 1
ATOM 622 C CA . ALA A 1 81 ? -18.033 0.383 8.632 1.00 65.38 81 ALA A CA 1
ATOM 623 C C . ALA A 1 81 ? -17.198 0.412 9.922 1.00 65.38 81 ALA A C 1
ATOM 625 O O . ALA A 1 81 ? -16.991 -0.621 10.562 1.00 65.38 81 ALA A O 1
ATOM 626 N N . SER A 1 82 ? -16.699 1.601 10.264 1.00 62.22 82 SER A N 1
ATOM 627 C CA . SER A 1 82 ? -16.070 1.849 11.564 1.00 62.22 82 SER A CA 1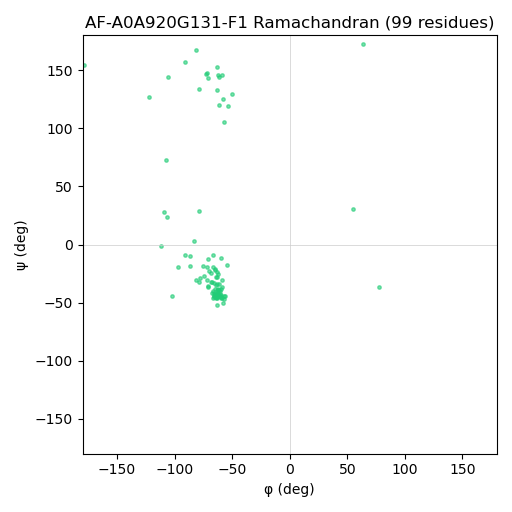
ATOM 628 C C . SER A 1 82 ? -17.073 1.541 12.671 1.00 62.22 82 SER A C 1
ATOM 630 O O . SER A 1 82 ? -18.263 1.785 12.476 1.00 62.22 82 SER A O 1
ATOM 632 N N . ASP A 1 83 ? -16.600 1.037 13.809 1.00 64.50 83 ASP A N 1
ATOM 633 C CA . ASP A 1 83 ? -17.486 0.777 14.946 1.00 64.50 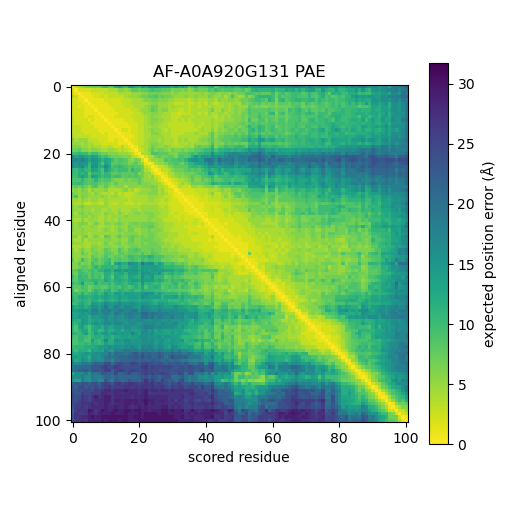83 ASP A CA 1
ATOM 634 C C . ASP A 1 83 ? -18.096 2.101 15.447 1.00 64.50 83 ASP A C 1
ATOM 636 O O . ASP A 1 83 ? -17.380 3.105 15.550 1.00 64.50 83 ASP A O 1
ATOM 640 N N . GLU A 1 84 ? -19.412 2.124 15.681 1.00 58.19 84 GLU A N 1
ATOM 641 C CA . GLU A 1 84 ? -20.136 3.305 16.197 1.00 58.19 84 GLU A CA 1
ATOM 642 C C . GLU A 1 84 ? -20.108 3.363 17.735 1.00 58.19 84 GLU A C 1
ATOM 644 O O . GLU A 1 84 ? -20.310 4.430 18.320 1.00 58.19 84 GLU A O 1
ATOM 649 N N . ASP A 1 85 ? -19.818 2.227 18.376 1.00 57.56 85 ASP A N 1
ATOM 650 C CA . ASP A 1 85 ? -19.733 2.070 19.827 1.00 57.56 85 ASP A CA 1
ATOM 651 C C . ASP A 1 85 ? -18.375 2.543 20.396 1.00 57.56 85 ASP A C 1
ATOM 653 O O . ASP A 1 85 ? -17.411 2.795 19.668 1.00 57.56 85 ASP A O 1
ATOM 657 N N . GLU A 1 86 ? -18.282 2.693 21.727 1.00 59.91 86 GLU A N 1
ATOM 658 C CA . GLU A 1 86 ? -17.032 3.059 22.416 1.00 59.91 86 GLU A CA 1
ATOM 659 C C . GLU A 1 86 ? -15.914 2.053 22.091 1.00 59.91 86 GLU A C 1
ATOM 661 O O . GLU A 1 86 ? -15.894 0.939 22.617 1.00 59.91 86 GLU A O 1
ATOM 666 N N . ASN A 1 87 ? -14.951 2.444 21.252 1.00 64.44 87 ASN A N 1
ATOM 667 C CA . ASN A 1 87 ? -13.791 1.608 20.958 1.00 64.44 87 ASN A CA 1
ATOM 668 C C . ASN A 1 87 ? -12.636 1.905 21.928 1.00 64.44 87 ASN A C 1
ATOM 670 O O . ASN A 1 87 ? -12.507 2.989 22.502 1.00 64.44 87 ASN A O 1
ATOM 674 N N . ARG A 1 88 ? -11.730 0.942 22.105 1.00 67.75 88 ARG A N 1
ATOM 675 C CA . ARG A 1 88 ? -10.598 1.053 23.039 1.00 67.75 88 ARG A CA 1
ATOM 676 C C . ARG A 1 88 ? -9.568 2.121 22.626 1.00 67.75 88 ARG A C 1
ATOM 678 O O . ARG A 1 88 ? -8.637 2.416 23.380 1.00 67.75 88 ARG A O 1
ATOM 685 N N . TYR A 1 89 ? -9.706 2.680 21.430 1.00 68.00 89 TYR A N 1
ATOM 686 C CA . TYR A 1 89 ? -8.762 3.579 20.779 1.00 68.00 89 TYR A CA 1
ATOM 687 C C . TYR A 1 89 ? -9.287 5.025 20.635 1.00 68.00 89 TYR A C 1
ATOM 689 O O . TYR A 1 89 ? -8.529 5.883 20.174 1.00 68.00 89 TYR A O 1
ATOM 697 N N . GLY A 1 90 ? -10.521 5.334 21.063 1.00 62.75 90 GLY A N 1
ATOM 698 C CA . GLY A 1 90 ? -11.127 6.661 20.943 1.00 62.75 90 GLY A CA 1
ATOM 699 C C . GLY A 1 90 ? -12.535 6.786 21.541 1.00 62.75 90 GLY A C 1
ATOM 700 O O . GLY A 1 90 ? -13.278 5.819 21.645 1.00 62.75 90 GLY A O 1
ATOM 701 N N . ALA A 1 91 ? -12.900 8.011 21.934 1.00 57.16 91 ALA A N 1
ATOM 702 C CA . ALA A 1 91 ? -14.249 8.338 22.397 1.00 57.16 91 ALA A CA 1
ATOM 703 C C . ALA A 1 91 ? -15.247 8.348 21.219 1.00 57.16 91 ALA A C 1
ATOM 705 O O . ALA A 1 91 ? -14.855 8.730 20.110 1.00 57.16 91 ALA A O 1
ATOM 706 N N . PRO A 1 92 ? -16.520 7.976 21.447 1.00 60.03 92 PRO A N 1
ATOM 707 C CA . PRO A 1 92 ? -17.521 7.901 20.393 1.00 60.03 92 PRO A CA 1
ATOM 708 C C . PRO A 1 92 ? -17.727 9.277 19.759 1.00 60.03 92 PRO A C 1
ATOM 710 O O . PRO A 1 92 ? -17.677 10.314 20.431 1.00 60.03 92 PRO A O 1
ATOM 713 N N . VAL A 1 93 ? -17.959 9.289 18.446 1.00 64.88 93 VAL A N 1
ATOM 714 C CA . VAL A 1 93 ? -18.404 10.498 17.750 1.00 64.88 93 VAL A CA 1
ATOM 715 C C . VAL A 1 93 ? -19.751 10.877 18.375 1.00 64.88 93 VAL A C 1
ATOM 717 O O . VAL A 1 93 ? -20.656 10.042 18.370 1.00 64.88 93 VAL A O 1
ATOM 720 N N . PRO A 1 94 ? -19.907 12.076 18.970 1.00 60.31 94 PRO A N 1
ATOM 721 C CA . PRO A 1 94 ? -21.170 12.446 19.588 1.00 60.31 94 PRO A CA 1
ATOM 722 C C . PRO A 1 94 ? -22.271 12.359 18.532 1.00 60.31 94 PRO A C 1
ATOM 724 O O . PRO A 1 94 ? -22.146 12.959 17.462 1.00 60.31 94 PRO A O 1
ATOM 727 N N . ALA A 1 95 ? -23.316 11.582 18.830 1.00 60.31 95 ALA A N 1
ATOM 728 C CA . ALA A 1 95 ? -24.468 11.432 17.953 1.00 60.31 95 ALA A CA 1
ATOM 729 C C . ALA A 1 95 ? -24.976 12.821 17.547 1.00 60.31 95 ALA A C 1
ATOM 731 O O . ALA A 1 95 ? -25.161 13.684 18.413 1.00 60.31 95 ALA A O 1
ATOM 732 N N . ASP A 1 96 ? -25.170 13.040 16.243 1.00 63.62 96 ASP A N 1
ATOM 733 C CA . ASP A 1 96 ? -25.726 14.289 15.733 1.00 63.62 96 ASP A CA 1
ATOM 734 C C . ASP A 1 96 ? -27.059 14.555 16.459 1.00 63.62 96 ASP A C 1
ATOM 736 O O . ASP A 1 96 ? -27.979 13.732 16.367 1.00 63.62 96 ASP A O 1
ATOM 740 N N . PRO A 1 97 ? -27.196 15.671 17.202 1.00 64.25 97 PRO A N 1
ATOM 741 C CA . PRO A 1 97 ? -28.428 15.984 17.916 1.00 64.25 97 PRO A CA 1
ATOM 742 C C . PRO A 1 97 ? -29.649 16.121 16.988 1.00 64.25 97 PRO A C 1
ATOM 744 O O . PRO A 1 97 ? -30.772 16.141 17.487 1.00 64.25 97 PRO A O 1
ATOM 747 N N . CYS A 1 98 ? -29.455 16.193 15.664 1.00 65.06 98 CYS A N 1
ATOM 748 C CA . CYS A 1 98 ? -30.513 16.267 14.658 1.00 65.06 98 CYS A CA 1
ATOM 749 C C . CYS A 1 98 ? -31.247 14.929 14.404 1.00 65.06 98 CYS A C 1
ATOM 751 O O . CYS A 1 98 ? -32.372 14.937 13.906 1.00 65.06 98 CYS A O 1
ATOM 753 N N . HIS A 1 99 ? -30.673 13.781 14.785 1.00 57.34 99 HIS A N 1
ATOM 754 C CA . HIS A 1 99 ? -31.324 12.467 14.684 1.00 57.34 99 HIS A CA 1
ATOM 755 C C . HIS A 1 99 ? -31.740 11.945 16.071 1.00 57.34 99 HIS A C 1
ATOM 757 O O . HIS A 1 99 ? -31.163 11.003 16.611 1.00 57.34 99 HIS A O 1
ATOM 763 N N . ARG A 1 100 ? -32.786 12.539 16.657 1.00 56.84 100 ARG A N 1
ATOM 764 C CA . ARG A 1 100 ? -33.605 11.872 17.686 1.00 56.84 100 ARG A CA 1
ATOM 765 C C . ARG A 1 100 ? -35.068 11.839 17.225 1.00 56.84 100 ARG A C 1
ATOM 767 O O . ARG A 1 100 ? -35.564 12.901 16.851 1.00 56.84 100 ARG A O 1
ATOM 774 N N . PRO A 1 101 ? -35.726 10.663 17.200 1.00 64.44 101 PRO A N 1
ATOM 775 C CA . PRO A 1 101 ? -37.166 10.568 16.967 1.00 64.44 101 PRO A CA 1
ATOM 776 C C . PRO A 1 101 ? -37.979 11.143 18.134 1.00 64.44 101 PRO A C 1
ATOM 778 O O . PRO A 1 101 ? -37.465 11.145 19.280 1.00 64.44 101 PRO A O 1
#

Secondary structure (DSSP, 8-state):
-HHHHHHHHHHHHHHHHHHHT-S-TTGGGS-HHHHHHHHHHHHHHHHHHHHHHHTT--GGGGGGGGGSTHHHHHHHHHTSPPP-S-BTTBPPPPPPTT---

Solvent-accessible surface area (backbone atoms only — not comparable to full-atom values): 6070 Å² total; per-residue (Å²): 109,71,67,60,55,50,52,55,50,48,53,54,35,50,53,50,38,62,74,72,59,50,94,44,81,74,44,68,72,71,30,66,48,52,58,51,52,59,68,46,44,59,60,53,49,51,54,50,34,50,58,34,40,48,56,66,37,66,57,70,63,58,62,40,38,76,73,58,67,30,44,63,57,49,50,54,57,71,70,46,77,63,61,79,59,80,41,96,82,48,80,53,76,77,75,63,84,86,77,67,136

Foldseek 3Di:
DVVVVLVVVLVVQVVVLCVPVHDDPVSVVVGPNVVVCVVCVVVVLVVLQVLCQQQLHHSVLVVVVVVVPSVVVSVVSSPDDGDQDDHPNDDHDPPDPVDDD

Radius of gyration: 19.3 Å; Cα contacts (8 Å, |Δi|>4): 61; chains: 1; bounding box: 58×32×43 Å

Mean predicted aligned error: 10.96 Å